Protein AF-A0A2S9I5R4-F1 (afdb_monomer_lite)

Radius of gyration: 20.99 Å; chains: 1; bounding box: 41×20×54 Å

pLDDT: mean 73.37, std 9.9, range [48.38, 86.88]

Foldseek 3Di:
DVVLCVVDDPVRVVQVPPPVHDDDDDPSRVVSVVVVVVVVPPFPFFWKWWADPPVDPRVVRTDIDGPVCCVVPCVVPVIDMDTDDGRD

Organism: NCBI:txid1465635

Structure (mmCIF, N/CA/C/O backbone):
data_AF-A0A2S9I5R4-F1
#
_entry.id   AF-A0A2S9I5R4-F1
#
loop_
_atom_site.group_PDB
_atom_site.id
_atom_site.type_symbol
_atom_site.label_atom_id
_atom_site.label_alt_id
_atom_site.label_comp_id
_atom_site.label_asym_id
_atom_site.label_entity_id
_atom_site.label_seq_id
_atom_site.pdbx_PDB_ins_code
_atom_site.Cartn_x
_atom_site.Cartn_y
_atom_site.Cartn_z
_atom_site.occupancy
_atom_site.B_iso_or_equiv
_atom_site.auth_seq_id
_atom_site.auth_comp_id
_atom_site.auth_asym_id
_atom_site.auth_atom_id
_atom_site.pdbx_PDB_model_num
ATOM 1 N N . MET A 1 1 ? 3.252 7.440 7.118 1.00 56.09 1 MET A N 1
ATOM 2 C CA . MET A 1 1 ? 2.830 6.285 7.942 1.00 56.09 1 MET A CA 1
ATOM 3 C C . MET A 1 1 ? 3.198 6.443 9.423 1.00 56.09 1 MET A C 1
ATOM 5 O O . MET A 1 1 ? 2.283 6.512 10.230 1.00 56.09 1 MET A O 1
ATOM 9 N N . LYS A 1 2 ? 4.486 6.606 9.788 1.00 54.53 2 LYS A N 1
ATOM 10 C CA . LYS A 1 2 ? 4.957 6.701 11.195 1.00 54.53 2 LYS A CA 1
ATOM 11 C C . LYS A 1 2 ? 4.179 7.708 12.072 1.00 54.53 2 LYS A C 1
ATOM 13 O O . LYS A 1 2 ? 3.600 7.307 13.069 1.00 54.53 2 LYS A O 1
ATOM 18 N N . LYS A 1 3 ? 4.015 8.955 11.607 1.00 60.59 3 LYS A N 1
ATOM 19 C CA . LYS A 1 3 ? 3.257 10.009 12.320 1.00 60.59 3 LYS A CA 1
ATOM 20 C C . LYS A 1 3 ? 1.755 9.738 12.516 1.00 60.59 3 LYS A C 1
ATOM 22 O O . LYS A 1 3 ? 1.166 10.296 13.428 1.00 60.59 3 LYS A O 1
ATOM 27 N N . LEU A 1 4 ? 1.123 8.936 11.651 1.00 59.88 4 LEU A N 1
ATOM 28 C CA . LEU A 1 4 ? -0.316 8.629 11.747 1.00 59.88 4 LEU A CA 1
ATOM 29 C C . LEU A 1 4 ? -0.576 7.465 12.712 1.00 59.88 4 LEU A C 1
ATOM 31 O O . LEU A 1 4 ? -1.597 7.444 13.386 1.00 59.88 4 LEU A O 1
ATOM 35 N N . ILE A 1 5 ? 0.361 6.516 12.795 1.00 62.53 5 ILE A N 1
ATOM 36 C CA . ILE A 1 5 ? 0.296 5.381 13.727 1.00 62.53 5 ILE A CA 1
ATOM 37 C C . ILE A 1 5 ? 0.651 5.825 15.153 1.00 62.53 5 ILE A C 1
ATOM 39 O O . ILE A 1 5 ? 0.074 5.315 16.103 1.00 62.53 5 ILE A O 1
ATOM 43 N N . GLU A 1 6 ? 1.520 6.830 15.311 1.00 72.75 6 GLU A N 1
ATOM 44 C CA . GLU A 1 6 ? 1.851 7.446 16.609 1.00 72.75 6 GLU A CA 1
ATOM 45 C C . GLU A 1 6 ? 0.634 8.052 17.340 1.00 72.75 6 GLU A C 1
ATOM 47 O O . GLU A 1 6 ? 0.695 8.249 18.551 1.00 72.75 6 GLU A O 1
ATOM 52 N N . MET A 1 7 ? -0.480 8.307 16.639 1.00 73.25 7 MET A N 1
ATOM 53 C CA . MET A 1 7 ? -1.733 8.776 17.250 1.00 73.25 7 MET A CA 1
ATOM 54 C C . MET A 1 7 ? -2.505 7.682 17.994 1.00 73.25 7 MET A C 1
ATOM 56 O O . MET A 1 7 ? -3.359 8.000 18.819 1.00 73.25 7 MET A O 1
ATOM 60 N N . PHE A 1 8 ? -2.222 6.405 17.728 1.00 82.81 8 PHE A N 1
ATOM 61 C CA . PHE A 1 8 ? -2.879 5.298 18.409 1.00 82.81 8 PHE A CA 1
ATOM 62 C C . PHE A 1 8 ? -1.888 4.545 19.289 1.00 82.81 8 PHE A C 1
ATOM 64 O O . PHE A 1 8 ? -0.888 4.008 18.817 1.00 82.81 8 PHE A O 1
ATOM 71 N N . THR A 1 9 ? -2.194 4.443 20.582 1.00 83.94 9 THR A N 1
ATOM 72 C CA . THR A 1 9 ? -1.483 3.500 21.447 1.00 83.94 9 THR A CA 1
ATOM 73 C C . THR A 1 9 ? -1.884 2.069 21.098 1.00 83.94 9 THR A C 1
ATOM 75 O O . THR A 1 9 ? -2.967 1.814 20.560 1.00 83.94 9 THR A O 1
ATOM 78 N N . ARG A 1 10 ? -1.026 1.103 21.436 1.00 80.38 10 ARG A N 1
ATOM 79 C CA . ARG A 1 10 ? -1.311 -0.323 21.232 1.00 80.38 10 ARG A CA 1
ATOM 80 C C . ARG A 1 10 ? -2.612 -0.733 21.919 1.00 80.38 10 ARG A C 1
ATOM 82 O O . ARG A 1 10 ? -3.426 -1.437 21.331 1.00 80.38 10 ARG A O 1
ATOM 89 N N . GLU A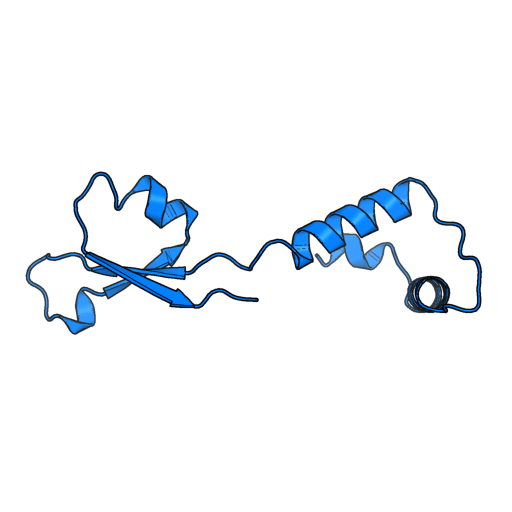 1 11 ? -2.825 -0.254 23.138 1.00 84.38 11 GLU A N 1
ATOM 90 C CA . GLU A 1 11 ? -4.018 -0.521 23.938 1.00 84.38 11 GLU A CA 1
ATOM 91 C C . GLU A 1 11 ? -5.269 0.029 23.247 1.00 84.38 11 GLU A C 1
ATOM 93 O O . GLU A 1 11 ? -6.301 -0.641 23.210 1.00 84.38 11 GLU A O 1
ATOM 98 N N . ARG A 1 12 ? -5.168 1.221 22.641 1.00 85.56 12 ARG A N 1
ATOM 99 C CA . ARG A 1 12 ? -6.274 1.838 21.908 1.00 85.56 12 ARG A CA 1
ATOM 100 C C . ARG A 1 12 ? -6.621 1.052 20.643 1.00 85.56 12 ARG A C 1
ATOM 102 O O . ARG A 1 12 ? -7.799 0.818 20.399 1.00 85.56 12 ARG A O 1
ATOM 109 N N . LEU A 1 13 ? -5.625 0.582 19.888 1.00 84.00 13 LEU A N 1
ATOM 110 C CA . LEU A 1 13 ? -5.847 -0.282 18.719 1.00 84.00 13 LEU A CA 1
ATOM 111 C C . LEU A 1 13 ? -6.500 -1.614 19.105 1.00 84.00 13 LEU A C 1
ATOM 113 O O . LEU A 1 13 ? -7.420 -2.059 18.425 1.00 84.00 13 LEU A O 1
ATOM 117 N N . MET A 1 14 ? -6.080 -2.223 20.218 1.00 84.62 14 MET A N 1
ATOM 118 C CA . MET A 1 14 ? -6.691 -3.463 20.713 1.00 84.62 14 MET A CA 1
ATOM 119 C C . MET A 1 14 ? -8.167 -3.271 21.080 1.00 84.62 14 MET A C 1
ATOM 121 O O . MET A 1 14 ? -8.980 -4.131 20.765 1.00 84.62 14 MET A O 1
ATOM 125 N N . GLN A 1 15 ? -8.533 -2.134 21.679 1.00 84.88 15 GLN A N 1
ATOM 126 C CA . GLN A 1 15 ? -9.939 -1.806 21.953 1.00 84.88 15 GLN A CA 1
ATOM 127 C C . GLN A 1 15 ? -10.763 -1.583 20.681 1.00 84.88 15 GLN A C 1
ATOM 129 O O . GLN A 1 15 ? -11.957 -1.858 20.673 1.00 84.88 15 GLN A O 1
ATOM 134 N N . MET A 1 16 ? -10.155 -1.043 19.622 1.00 85.06 16 MET A N 1
ATOM 135 C CA . MET A 1 16 ? -10.830 -0.846 18.335 1.00 85.06 16 MET A CA 1
ATOM 136 C C . MET A 1 16 ? -11.043 -2.160 17.577 1.00 85.06 16 MET A C 1
ATOM 138 O O . MET A 1 16 ? -12.006 -2.263 16.827 1.00 85.06 16 MET A O 1
ATOM 142 N N . ALA A 1 17 ? -10.150 -3.135 17.763 1.00 83.50 17 ALA A N 1
ATOM 143 C CA . ALA A 1 17 ? -10.207 -4.444 17.115 1.00 83.50 17 ALA A CA 1
ATOM 144 C C . ALA A 1 17 ? -11.043 -5.488 17.882 1.00 83.50 17 ALA A C 1
ATOM 14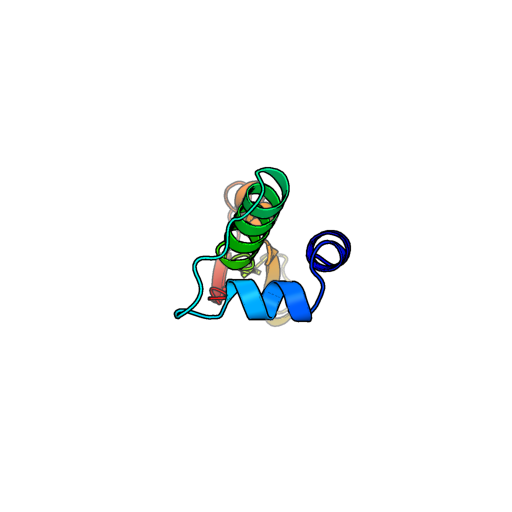6 O O . ALA A 1 17 ? -11.285 -6.568 17.350 1.00 83.50 17 ALA A O 1
ATOM 147 N N . ASP A 1 18 ? -11.466 -5.204 19.117 1.00 84.56 18 ASP A N 1
ATOM 148 C CA . ASP A 1 18 ? -12.330 -6.105 19.882 1.00 84.56 18 ASP A CA 1
ATOM 149 C C . ASP A 1 18 ? -13.781 -6.024 19.390 1.00 84.56 18 ASP A C 1
ATOM 151 O O . ASP A 1 18 ? -14.505 -5.067 19.664 1.00 84.56 18 ASP A O 1
ATOM 155 N N . GLU A 1 19 ? -14.218 -7.073 18.696 1.00 79.94 19 GLU A N 1
ATOM 156 C CA . GLU A 1 19 ? -15.565 -7.205 18.131 1.00 79.94 19 GLU A CA 1
ATOM 157 C C . GLU A 1 19 ? -16.676 -7.253 19.195 1.00 79.94 19 GLU A C 1
ATOM 159 O O . GLU A 1 19 ? -17.844 -7.015 18.882 1.00 79.94 19 GLU A O 1
ATOM 164 N N . ASN A 1 20 ? -16.333 -7.523 20.459 1.00 83.44 20 ASN A N 1
ATOM 165 C CA . ASN A 1 20 ? -17.295 -7.599 21.562 1.00 83.44 20 ASN A CA 1
ATOM 166 C C . ASN A 1 20 ? -17.498 -6.257 22.277 1.00 83.44 20 ASN A C 1
ATOM 168 O O . ASN A 1 20 ? -18.381 -6.139 23.132 1.00 83.44 20 ASN A O 1
ATOM 172 N N . THR A 1 21 ? -16.707 -5.237 21.931 1.00 74.94 21 THR A N 1
ATOM 173 C CA . THR A 1 21 ? -16.740 -3.926 22.579 1.00 74.94 21 THR A CA 1
ATOM 174 C C . THR A 1 21 ? -17.185 -2.848 21.592 1.00 74.94 21 THR A C 1
ATOM 176 O O . THR A 1 21 ? -16.566 -2.616 20.557 1.00 74.94 21 THR A O 1
ATOM 179 N N . ILE A 1 22 ? -18.242 -2.098 21.934 1.00 73.75 22 ILE A N 1
ATOM 180 C CA . ILE A 1 22 ? -18.635 -0.909 21.160 1.00 73.75 22 ILE A CA 1
ATOM 181 C C . ILE A 1 22 ? -17.599 0.196 21.403 1.00 73.75 22 ILE A C 1
ATOM 183 O O . ILE A 1 22 ? -17.681 0.953 22.374 1.00 73.75 22 ILE A O 1
ATOM 187 N N . CYS A 1 23 ? -16.626 0.315 20.502 1.00 77.88 23 CYS A N 1
ATOM 188 C CA . CYS A 1 23 ? -15.617 1.364 20.559 1.00 77.88 23 CYS A CA 1
ATOM 189 C C . CYS A 1 23 ? -16.146 2.665 19.929 1.00 77.88 23 CYS A C 1
ATOM 191 O O . CYS A 1 23 ? -16.383 2.753 18.722 1.00 77.88 23 CYS A O 1
ATOM 193 N N . LYS A 1 24 ? -16.333 3.716 20.740 1.00 82.81 24 LYS A N 1
ATOM 194 C CA . LYS A 1 24 ? -16.633 5.060 20.223 1.00 82.81 24 LYS A CA 1
ATOM 195 C C . LYS A 1 24 ? -15.342 5.730 19.751 1.00 82.81 24 LYS A C 1
ATOM 197 O O . LYS A 1 24 ? -14.455 6.016 20.555 1.00 82.81 24 LYS A O 1
ATOM 202 N N . LEU A 1 25 ? -15.285 5.998 18.449 1.00 82.88 25 LEU A N 1
ATOM 203 C CA . LEU A 1 25 ? -14.201 6.725 17.790 1.00 82.88 25 LEU A CA 1
ATOM 204 C C . LEU A 1 25 ? -14.519 8.218 17.693 1.00 82.88 25 LEU A C 1
ATOM 206 O O . LEU A 1 25 ? -15.620 8.579 17.245 1.00 82.88 25 LEU A O 1
ATOM 210 N N . SER A 1 26 ? -13.549 9.064 18.042 1.00 86.88 26 SER A N 1
ATOM 211 C CA . SER A 1 26 ? -13.593 10.507 17.787 1.00 86.88 26 SER A CA 1
ATOM 212 C C . SER A 1 26 ? -13.555 10.804 16.280 1.00 86.88 26 SER A C 1
ATOM 214 O O . SER A 1 26 ? -13.212 9.944 15.466 1.00 86.88 26 SER A O 1
ATOM 216 N N . LEU A 1 27 ? -13.917 12.028 15.879 1.00 84.31 27 LEU A N 1
ATOM 217 C CA . LEU A 1 27 ? -13.838 12.435 14.471 1.00 84.31 27 LEU A CA 1
ATOM 218 C C . LEU A 1 27 ? -12.399 12.348 13.937 1.00 84.31 27 LEU A C 1
ATOM 220 O O . LEU A 1 27 ? -12.183 11.882 12.824 1.00 84.31 27 LEU A O 1
ATOM 224 N N . GLU A 1 28 ? -11.425 12.757 14.745 1.00 85.94 28 GLU A N 1
ATOM 225 C CA . GLU A 1 28 ? -10.008 12.724 14.391 1.00 85.94 28 GLU A CA 1
ATOM 226 C C . GLU A 1 28 ? -9.512 11.283 14.194 1.00 85.94 28 GLU A C 1
ATOM 228 O O . GLU A 1 28 ? -8.910 10.976 13.166 1.00 85.94 28 GLU A O 1
ATOM 233 N N . GLU A 1 29 ? -9.869 10.369 15.104 1.00 86.06 29 GLU A N 1
ATOM 234 C CA . GLU A 1 29 ? -9.533 8.943 14.988 1.00 86.06 29 GLU A CA 1
ATOM 235 C C . GLU A 1 29 ? -10.132 8.328 13.712 1.00 86.06 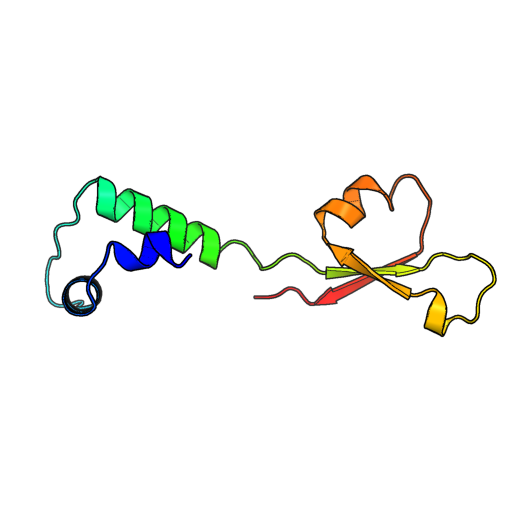29 GLU A C 1
ATOM 237 O O . GLU A 1 29 ? -9.457 7.585 12.999 1.00 86.06 29 GLU A O 1
ATOM 242 N N . ARG A 1 30 ? -11.379 8.684 13.366 1.00 83.69 30 ARG A N 1
ATOM 243 C CA . ARG A 1 30 ? -12.032 8.228 12.125 1.00 83.69 30 ARG A CA 1
ATOM 244 C C . ARG A 1 30 ? -11.318 8.731 10.873 1.00 83.69 30 ARG A C 1
ATOM 246 O O . ARG A 1 30 ? -11.160 7.966 9.927 1.00 83.69 30 ARG A O 1
ATOM 253 N N . VAL A 1 31 ? -10.884 9.992 10.854 1.00 84.69 31 VAL A N 1
ATOM 254 C CA . VAL A 1 31 ? -10.154 10.570 9.712 1.00 84.69 31 VAL A CA 1
ATOM 255 C C . VAL A 1 31 ? -8.804 9.882 9.526 1.00 84.69 31 VAL A C 1
ATOM 257 O O . VAL A 1 31 ? -8.423 9.580 8.395 1.00 84.69 31 VAL A O 1
ATOM 260 N N . VAL A 1 32 ? -8.087 9.599 10.614 1.00 85.44 32 VAL A N 1
ATOM 261 C CA . VAL A 1 32 ? -6.803 8.888 10.547 1.00 85.44 32 VAL A CA 1
ATOM 262 C C . VAL A 1 32 ? -7.003 7.454 10.062 1.00 85.44 32 VAL A C 1
ATOM 264 O O . VAL A 1 32 ? -6.284 7.027 9.162 1.00 85.44 32 VAL A O 1
ATOM 267 N N . LEU A 1 33 ? -7.999 6.731 10.584 1.00 84.56 33 LEU A N 1
ATOM 268 C CA . LEU A 1 33 ? -8.323 5.377 10.124 1.00 84.56 33 LEU A CA 1
ATOM 269 C C . LEU A 1 33 ? -8.728 5.353 8.649 1.00 84.56 33 LEU A C 1
ATOM 271 O O . LEU A 1 33 ? -8.253 4.496 7.915 1.00 84.56 33 LEU A O 1
ATOM 275 N N . ALA A 1 34 ? -9.532 6.316 8.189 1.00 79.31 34 ALA A N 1
ATOM 276 C CA . ALA A 1 34 ? -9.886 6.438 6.776 1.00 79.31 34 ALA A CA 1
ATOM 277 C C . ALA A 1 34 ? -8.649 6.681 5.899 1.00 79.31 34 ALA A C 1
ATOM 279 O O . ALA A 1 34 ? -8.513 6.065 4.848 1.00 79.31 34 ALA A O 1
ATOM 280 N N . ARG A 1 35 ? -7.707 7.524 6.344 1.00 74.75 35 ARG A N 1
ATOM 281 C CA . ARG A 1 35 ? -6.435 7.741 5.637 1.00 74.75 35 ARG A CA 1
ATOM 282 C C . ARG A 1 35 ? -5.572 6.487 5.611 1.00 74.75 35 ARG A C 1
ATOM 284 O O . ARG A 1 35 ? -5.031 6.169 4.565 1.00 74.75 35 ARG A O 1
ATOM 291 N N . LEU A 1 36 ? -5.453 5.766 6.725 1.00 78.12 36 LEU A N 1
ATOM 292 C CA . LEU A 1 36 ? -4.718 4.500 6.767 1.00 78.12 36 LEU A CA 1
ATOM 293 C C . LEU A 1 36 ? -5.367 3.457 5.853 1.00 78.12 36 LEU A C 1
ATOM 295 O O . LEU A 1 36 ? -4.663 2.806 5.094 1.00 78.12 36 LEU A O 1
ATOM 299 N N . ALA A 1 37 ? -6.696 3.342 5.873 1.00 77.62 37 ALA A N 1
ATOM 300 C CA . ALA A 1 37 ? -7.439 2.440 5.002 1.00 77.62 37 ALA A CA 1
ATOM 301 C C . ALA A 1 37 ? -7.273 2.801 3.522 1.00 77.62 37 ALA A C 1
ATOM 303 O O . ALA A 1 37 ? -7.128 1.899 2.706 1.00 77.62 37 ALA A O 1
ATOM 304 N N . LEU A 1 38 ? -7.257 4.091 3.174 1.00 69.38 38 LEU A N 1
ATOM 305 C CA . LEU A 1 38 ? -6.950 4.547 1.818 1.00 69.38 38 LEU A CA 1
ATOM 306 C C . LEU A 1 38 ? -5.513 4.203 1.431 1.00 69.38 38 LEU A C 1
ATOM 308 O O . LEU A 1 38 ? -5.314 3.653 0.367 1.00 69.38 38 LEU A O 1
ATOM 312 N N . MET A 1 39 ? -4.533 4.425 2.306 1.00 66.69 39 MET A N 1
ATOM 313 C CA . MET A 1 39 ? -3.133 4.078 2.026 1.00 66.69 39 MET A CA 1
ATOM 314 C C . MET A 1 39 ? -2.890 2.566 1.913 1.00 66.69 39 MET A C 1
ATOM 316 O O . MET A 1 39 ? -1.945 2.155 1.254 1.00 66.69 39 MET A O 1
ATOM 320 N N . VAL A 1 40 ? -3.692 1.741 2.592 1.00 68.19 40 VAL A N 1
ATOM 321 C CA . VAL A 1 40 ? -3.634 0.272 2.485 1.00 68.19 40 VAL A CA 1
ATOM 322 C C . VAL A 1 40 ? -4.371 -0.224 1.239 1.00 68.19 40 VAL A C 1
ATOM 324 O O . VAL A 1 40 ? -3.943 -1.201 0.641 1.00 68.19 40 VAL A O 1
ATOM 327 N N . ASN A 1 41 ? -5.471 0.432 0.851 1.00 62.88 41 ASN A N 1
ATOM 328 C CA . ASN A 1 41 ? -6.233 0.101 -0.360 1.00 62.88 41 ASN A CA 1
ATOM 329 C C . ASN A 1 41 ? -5.717 0.802 -1.621 1.00 62.88 41 ASN A C 1
ATOM 331 O O . ASN A 1 41 ? -6.201 0.508 -2.711 1.00 62.88 41 ASN A O 1
ATOM 335 N N . GLU A 1 42 ? -4.778 1.734 -1.500 1.00 59.69 42 GLU A N 1
ATOM 336 C CA . GLU A 1 42 ? -3.975 2.191 -2.621 1.00 59.69 42 GLU A CA 1
ATOM 337 C C . GLU A 1 42 ? -3.063 1.021 -2.996 1.00 59.69 42 GLU A C 1
ATOM 339 O O . GLU A 1 42 ? -2.165 0.690 -2.215 1.00 59.69 42 GLU A O 1
ATOM 344 N N . PRO A 1 43 ? -3.287 0.352 -4.147 1.00 54.31 43 PRO A N 1
ATOM 345 C CA . PRO A 1 43 ? -2.351 -0.658 -4.605 1.00 54.31 43 PRO A CA 1
ATOM 346 C C . PRO A 1 43 ? -0.995 0.026 -4.688 1.00 54.31 43 PRO A C 1
ATOM 348 O O . PRO A 1 43 ? -0.859 1.080 -5.322 1.00 54.31 43 PRO A O 1
ATOM 351 N N . SER A 1 44 ? 0.000 -0.542 -4.009 1.00 57.88 44 SER A N 1
ATOM 352 C CA . SER A 1 44 ? 1.362 -0.052 -4.186 1.00 57.88 44 SER A CA 1
ATOM 353 C C . SER A 1 44 ? 1.654 -0.152 -5.683 1.00 57.88 44 SER A C 1
ATOM 355 O O . SER A 1 44 ? 1.365 -1.167 -6.314 1.00 57.88 44 SER A O 1
ATOM 357 N N . GLY A 1 45 ? 2.018 0.994 -6.264 1.00 59.53 45 GLY A N 1
ATOM 358 C CA . GLY A 1 45 ? 1.767 1.302 -7.669 1.00 59.53 45 GLY A CA 1
ATOM 359 C C . GLY A 1 45 ? 2.101 0.167 -8.632 1.00 59.53 45 GLY A C 1
ATOM 360 O O . GLY A 1 45 ? 3.080 -0.553 -8.455 1.00 59.53 45 GLY A O 1
ATOM 361 N N . VAL A 1 46 ? 1.286 0.023 -9.677 1.00 60.66 46 VAL A N 1
ATOM 362 C CA . VAL A 1 46 ? 1.611 -0.857 -10.802 1.00 60.66 46 VAL A CA 1
ATOM 363 C C . VAL A 1 46 ? 2.993 -0.456 -11.322 1.00 60.66 46 VAL A C 1
ATOM 365 O O . VAL A 1 46 ? 3.170 0.670 -11.791 1.00 60.66 46 VAL A O 1
ATOM 368 N N . ILE A 1 47 ? 3.969 -1.357 -11.203 1.00 67.50 47 ILE A N 1
ATOM 369 C CA . ILE A 1 47 ? 5.301 -1.153 -11.771 1.00 67.50 47 ILE A CA 1
ATOM 370 C C . ILE A 1 47 ? 5.269 -1.661 -13.208 1.00 67.50 47 ILE A C 1
ATOM 372 O O . ILE A 1 47 ? 4.954 -2.828 -13.479 1.00 67.50 47 ILE A O 1
ATOM 376 N N . TYR A 1 48 ? 5.598 -0.767 -14.132 1.00 73.00 48 TYR A N 1
ATOM 377 C CA . TYR A 1 48 ? 5.757 -1.086 -15.540 1.00 73.00 48 TYR A CA 1
ATOM 378 C C . TYR A 1 48 ? 7.233 -1.298 -15.836 1.00 73.00 48 TYR A C 1
ATOM 380 O O . TYR A 1 48 ? 8.093 -0.602 -15.304 1.00 73.00 48 TYR A O 1
ATOM 388 N N . GLN A 1 49 ? 7.534 -2.241 -16.719 1.00 81.56 49 GLN A N 1
ATOM 389 C CA . GLN A 1 49 ? 8.831 -2.302 -17.373 1.00 81.56 49 GLN A CA 1
ATOM 390 C C . GLN A 1 49 ? 8.687 -1.716 -18.766 1.00 81.56 49 GLN A C 1
ATOM 392 O O . GLN A 1 49 ? 7.871 -2.198 -19.550 1.00 81.56 49 GLN A O 1
ATOM 397 N N . ILE A 1 50 ? 9.473 -0.689 -19.058 1.00 81.50 50 ILE A N 1
ATOM 398 C CA . ILE A 1 50 ? 9.535 -0.038 -20.364 1.00 81.50 50 ILE A CA 1
ATOM 399 C C . ILE A 1 50 ? 10.817 -0.444 -21.076 1.00 81.50 50 ILE A C 1
ATOM 401 O O . ILE A 1 50 ? 11.846 -0.654 -20.432 1.00 81.50 50 ILE A O 1
ATOM 405 N N . ARG A 1 51 ? 10.765 -0.535 -22.403 1.00 83.69 51 ARG A N 1
ATOM 406 C CA . ARG A 1 51 ? 11.921 -0.811 -23.249 1.00 83.69 51 ARG A CA 1
ATOM 407 C C . ARG A 1 51 ? 12.221 0.378 -24.143 1.00 83.69 51 ARG A C 1
ATOM 409 O O . ARG A 1 51 ? 11.419 0.746 -25.002 1.00 83.69 51 ARG A O 1
ATOM 416 N N . GLN A 1 52 ? 13.413 0.938 -23.984 1.00 77.38 52 GLN A N 1
ATOM 417 C CA . GLN A 1 52 ? 13.913 1.996 -24.854 1.00 77.38 52 GLN A CA 1
ATOM 418 C C . GLN A 1 52 ? 14.744 1.368 -25.974 1.00 77.38 52 GLN A C 1
ATOM 420 O O . GLN A 1 52 ? 15.818 0.824 -25.730 1.00 77.38 52 GLN A O 1
ATOM 425 N N . ASN A 1 53 ? 14.261 1.430 -27.217 1.00 74.56 53 ASN A N 1
ATOM 426 C CA . ASN A 1 53 ? 14.988 0.897 -28.371 1.00 74.56 53 ASN A CA 1
ATOM 427 C C . ASN A 1 53 ? 16.107 1.863 -28.804 1.00 74.56 53 ASN A C 1
ATOM 429 O O . ASN A 1 53 ? 15.995 2.579 -29.797 1.00 74.56 53 ASN A O 1
ATOM 433 N N . ASN A 1 54 ? 17.165 1.931 -27.997 1.00 78.38 54 ASN A N 1
ATOM 434 C CA . ASN A 1 54 ? 18.288 2.862 -28.139 1.00 78.38 54 ASN A CA 1
ATOM 435 C C . ASN A 1 54 ? 19.533 2.230 -28.796 1.00 78.38 54 ASN A C 1
ATOM 437 O O . ASN A 1 54 ? 20.582 2.866 -28.857 1.00 78.38 54 ASN A O 1
ATOM 441 N N . GLY A 1 55 ? 19.428 0.988 -29.284 1.00 75.81 55 GLY A N 1
ATOM 442 C CA . GLY A 1 55 ? 20.533 0.259 -29.913 1.00 75.81 55 GLY A CA 1
ATOM 443 C C . GLY A 1 55 ? 21.481 -0.465 -28.946 1.00 75.81 55 GLY A C 1
ATOM 444 O O . GLY A 1 55 ? 22.382 -1.156 -29.416 1.00 75.81 55 GLY A O 1
ATOM 445 N N . SER A 1 56 ? 21.276 -0.365 -27.627 1.00 79.94 56 SER A N 1
ATOM 446 C CA . SER A 1 56 ? 22.007 -1.158 -26.621 1.00 79.94 56 SER A CA 1
ATOM 447 C C . SER A 1 56 ? 21.588 -2.638 -26.636 1.00 79.94 56 SER A C 1
ATOM 449 O O . SER A 1 56 ? 20.561 -2.973 -27.227 1.00 79.94 56 SER A O 1
ATOM 451 N N . PRO A 1 57 ? 22.330 -3.556 -25.991 1.00 79.00 57 PRO A N 1
ATOM 452 C CA . PRO A 1 57 ? 21.876 -4.933 -25.805 1.00 79.00 57 PRO A CA 1
ATOM 453 C C . PRO A 1 57 ? 20.507 -5.008 -25.115 1.00 79.00 57 PRO A C 1
ATOM 455 O O . PRO A 1 57 ? 20.220 -4.227 -24.213 1.00 79.00 57 PRO A O 1
ATOM 458 N N . GLU A 1 58 ? 19.663 -5.964 -25.513 1.00 73.94 58 GLU A N 1
ATOM 459 C CA . GLU A 1 58 ? 18.257 -6.044 -25.083 1.00 73.94 58 GLU A CA 1
ATOM 460 C C . GLU A 1 58 ? 18.075 -6.022 -23.557 1.00 73.94 58 GLU A C 1
ATOM 462 O O . GLU A 1 58 ? 17.169 -5.360 -23.061 1.00 73.94 58 GLU A O 1
ATOM 467 N N . TRP A 1 59 ? 18.955 -6.680 -22.798 1.00 71.12 59 TRP A N 1
ATOM 468 C CA . TRP A 1 59 ? 18.882 -6.729 -21.332 1.00 71.12 59 TRP A CA 1
ATOM 469 C C . TRP A 1 59 ? 19.141 -5.376 -20.645 1.00 71.12 59 TRP A C 1
ATOM 471 O O . TRP A 1 59 ? 18.719 -5.194 -19.509 1.00 71.12 59 TRP A O 1
ATOM 481 N N . GLU A 1 60 ? 19.805 -4.431 -21.315 1.00 73.56 60 GLU A N 1
ATOM 482 C CA . GLU A 1 60 ? 20.064 -3.064 -20.831 1.00 73.56 60 GLU A CA 1
ATOM 483 C C . GLU A 1 60 ? 18.973 -2.070 -21.253 1.00 73.56 60 GLU A C 1
ATOM 485 O O . GLU A 1 60 ? 18.937 -0.943 -20.765 1.00 73.56 60 GLU A O 1
ATOM 490 N N . GLN A 1 61 ? 18.079 -2.467 -22.164 1.00 77.81 61 GLN A N 1
ATOM 491 C CA . GLN A 1 61 ? 17.022 -1.597 -22.684 1.00 77.81 61 GLN A CA 1
ATOM 492 C C . GLN A 1 61 ? 15.789 -1.539 -21.777 1.00 77.81 61 GLN A C 1
ATOM 494 O O . GLN A 1 61 ? 14.948 -0.661 -21.968 1.00 77.81 61 GLN A O 1
ATOM 499 N N . TRP A 1 62 ? 15.663 -2.472 -20.827 1.00 79.75 62 TRP A N 1
ATOM 500 C CA . TRP A 1 62 ? 14.519 -2.580 -19.924 1.00 79.75 62 TRP A CA 1
ATOM 501 C C . TRP A 1 62 ? 14.739 -1.769 -18.647 1.00 79.75 62 TRP A C 1
ATOM 503 O O . TRP A 1 62 ? 15.762 -1.902 -17.980 1.00 79.75 62 TRP A O 1
ATOM 513 N N . SER A 1 63 ? 13.764 -0.942 -18.279 1.00 80.38 63 SER A N 1
ATOM 514 C CA . SER A 1 63 ? 13.783 -0.142 -17.049 1.00 80.38 63 SER A CA 1
ATOM 515 C C . SER A 1 63 ? 12.436 -0.204 -16.341 1.00 80.38 63 SER A C 1
ATOM 517 O O . SER A 1 63 ? 11.392 -0.194 -16.990 1.00 80.38 63 SER A O 1
ATOM 519 N N . GLU A 1 64 ? 12.459 -0.288 -15.013 1.00 80.69 64 GLU A N 1
ATOM 520 C CA . GLU A 1 64 ? 11.259 -0.232 -14.176 1.00 80.69 64 GLU A CA 1
ATOM 521 C C . GLU A 1 64 ? 10.857 1.221 -13.931 1.00 80.69 64 GLU A C 1
ATOM 523 O O . GLU A 1 64 ? 11.694 2.045 -13.566 1.00 80.69 64 GLU A O 1
ATOM 528 N N . VAL A 1 65 ? 9.579 1.522 -14.137 1.00 75.81 65 VAL A N 1
ATOM 529 C CA . VAL A 1 65 ? 8.994 2.846 -13.922 1.00 75.81 65 VAL A CA 1
ATOM 530 C C . VAL A 1 65 ? 7.684 2.728 -13.159 1.00 75.81 65 VAL A C 1
ATOM 532 O O . VAL A 1 65 ? 6.961 1.727 -13.250 1.00 75.81 65 VAL A O 1
ATOM 535 N N . SER A 1 66 ? 7.370 3.768 -12.396 1.00 74.12 66 SER A N 1
ATOM 536 C CA . SER A 1 66 ? 6.075 3.887 -11.730 1.00 74.12 66 SER A CA 1
ATOM 537 C C . SER A 1 66 ? 4.936 4.071 -12.742 1.00 74.12 66 SER A C 1
ATOM 539 O O . SER A 1 66 ? 5.151 4.464 -13.889 1.00 74.12 66 SER A O 1
ATOM 541 N N . ALA A 1 67 ? 3.695 3.825 -12.314 1.00 70.81 67 ALA A N 1
ATOM 542 C CA . ALA A 1 67 ? 2.515 4.094 -13.134 1.00 70.81 67 ALA A CA 1
ATOM 543 C C . ALA A 1 67 ? 2.403 5.568 -13.556 1.00 70.81 67 ALA A C 1
ATOM 545 O O . ALA A 1 67 ? 1.993 5.856 -14.677 1.00 70.81 67 ALA A O 1
ATOM 546 N 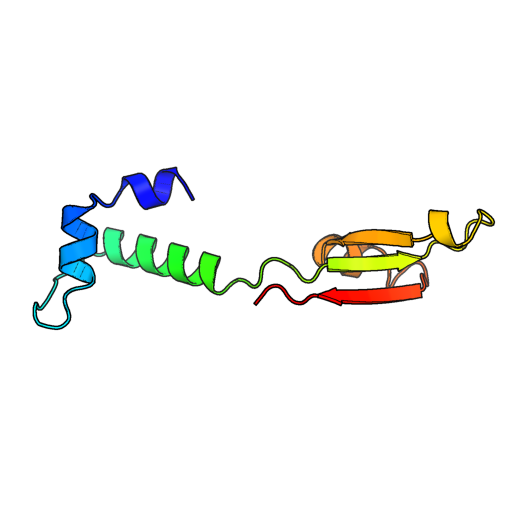N . GLU A 1 68 ? 2.786 6.494 -12.676 1.00 70.25 68 GLU A N 1
ATOM 547 C CA . GLU A 1 68 ? 2.767 7.931 -12.963 1.00 70.25 68 GLU A CA 1
ATOM 548 C C . GLU A 1 68 ? 3.759 8.292 -14.078 1.00 70.25 68 GLU A C 1
ATOM 550 O O . GLU A 1 68 ? 3.388 8.963 -15.040 1.00 70.25 68 GLU A O 1
ATOM 555 N N . GLU A 1 69 ? 4.992 7.785 -13.998 1.00 69.88 69 GLU A N 1
ATOM 556 C CA . GLU A 1 69 ? 6.012 7.974 -15.039 1.00 69.88 69 GLU A CA 1
ATOM 557 C C . GLU A 1 69 ? 5.621 7.283 -16.352 1.00 69.88 69 GLU A C 1
ATOM 559 O O . GLU A 1 69 ? 5.828 7.838 -17.429 1.00 69.88 69 GLU A O 1
ATOM 564 N N . PHE A 1 70 ? 5.005 6.100 -16.277 1.00 72.00 70 PHE A N 1
ATOM 565 C CA . PHE A 1 70 ? 4.523 5.366 -17.445 1.00 72.00 70 PHE A CA 1
ATOM 566 C C . PHE A 1 70 ? 3.529 6.190 -18.277 1.00 72.00 70 PHE A C 1
ATOM 568 O O . PHE A 1 70 ? 3.736 6.372 -19.478 1.00 72.00 70 PHE A O 1
ATOM 575 N N . TYR A 1 71 ? 2.473 6.717 -17.647 1.00 70.19 71 TYR A N 1
ATOM 576 C CA . TYR A 1 71 ? 1.440 7.485 -18.350 1.00 70.19 71 TYR A CA 1
ATOM 577 C C . TYR A 1 71 ? 1.926 8.857 -18.831 1.00 70.19 71 TYR A C 1
ATOM 579 O O . TYR A 1 71 ? 1.399 9.375 -19.812 1.00 70.19 71 TYR A O 1
ATOM 587 N N . ALA A 1 72 ? 2.933 9.443 -18.180 1.00 67.50 72 ALA A N 1
ATOM 588 C CA . ALA A 1 72 ? 3.521 10.700 -18.632 1.00 67.50 72 ALA A CA 1
ATOM 589 C C . ALA A 1 72 ? 4.383 10.528 -19.900 1.00 67.50 72 ALA A C 1
ATOM 591 O O . ALA A 1 72 ? 4.338 11.373 -20.797 1.00 67.50 72 ALA A O 1
ATOM 592 N N . ASP A 1 73 ? 5.146 9.432 -19.995 1.00 63.78 73 ASP A N 1
ATOM 593 C CA . ASP A 1 73 ? 6.256 9.332 -20.952 1.00 63.78 73 ASP A CA 1
ATOM 594 C C . ASP A 1 73 ? 6.082 8.286 -22.065 1.00 63.78 73 ASP A C 1
ATOM 596 O O . ASP A 1 73 ? 6.615 8.478 -23.160 1.00 63.78 73 ASP A O 1
ATOM 600 N N . VAL A 1 74 ? 5.365 7.180 -21.836 1.00 58.09 74 VAL A N 1
ATOM 601 C CA . VAL A 1 74 ? 5.366 6.040 -22.777 1.00 58.09 74 VAL A CA 1
ATOM 602 C C . VAL A 1 74 ? 4.431 6.254 -23.960 1.00 58.09 74 VAL A C 1
ATOM 604 O O . VAL A 1 74 ? 4.810 5.974 -25.100 1.00 58.09 74 VAL A O 1
ATOM 607 N N . GLU A 1 75 ? 3.239 6.801 -23.717 1.00 55.88 75 GLU A N 1
ATOM 608 C CA . GLU A 1 75 ? 2.230 7.020 -24.762 1.00 55.88 75 GLU A CA 1
ATOM 609 C C . GLU A 1 75 ? 2.706 8.040 -25.814 1.00 55.88 75 GLU A C 1
ATOM 611 O O . GLU A 1 75 ? 2.353 7.946 -26.988 1.00 55.88 75 GLU A O 1
ATOM 616 N N . SER A 1 76 ? 3.593 8.966 -25.425 1.00 59.47 76 SER A N 1
ATOM 617 C CA . SER A 1 76 ? 4.154 9.983 -26.323 1.00 59.47 76 SER A CA 1
ATOM 618 C C . SER A 1 76 ? 5.392 9.524 -27.106 1.00 59.47 76 SER A C 1
ATOM 620 O O . SER A 1 76 ? 5.672 10.073 -28.173 1.00 59.47 76 SER A O 1
ATOM 622 N N . LYS A 1 77 ? 6.135 8.523 -26.609 1.00 67.19 77 LYS A N 1
ATOM 623 C CA . LYS A 1 77 ? 7.435 8.102 -27.170 1.00 67.19 77 LYS A CA 1
ATOM 624 C C . LYS A 1 77 ? 7.407 6.758 -27.905 1.00 67.19 77 LYS A C 1
ATOM 626 O O . LYS A 1 77 ? 8.393 6.416 -28.555 1.00 67.19 77 LYS A O 1
ATOM 631 N N . GLY A 1 78 ? 6.304 6.008 -27.826 1.00 65.88 78 GLY A N 1
ATOM 632 C CA . GLY A 1 78 ? 6.134 4.736 -28.541 1.00 65.88 78 GLY A CA 1
ATOM 633 C C . GLY A 1 78 ? 7.030 3.607 -28.020 1.00 65.88 78 GLY A C 1
ATOM 634 O O . GLY A 1 78 ? 7.490 2.776 -28.800 1.00 65.88 78 GLY A O 1
ATOM 635 N N . TRP A 1 79 ? 7.332 3.602 -26.719 1.00 77.06 79 TRP A N 1
ATOM 636 C CA . TRP A 1 79 ? 8.145 2.557 -26.090 1.00 77.06 79 TRP A CA 1
ATOM 637 C C . TRP A 1 79 ? 7.348 1.258 -25.909 1.00 77.06 79 TRP A C 1
ATOM 639 O O . TRP A 1 79 ? 6.141 1.288 -25.668 1.00 77.06 79 TRP A O 1
ATOM 649 N N . GLU A 1 80 ? 8.023 0.107 -25.997 1.00 77.06 80 GLU A N 1
ATOM 650 C CA . GLU A 1 80 ? 7.400 -1.174 -25.640 1.00 77.06 80 GLU A CA 1
ATOM 651 C C . GLU A 1 80 ? 7.296 -1.274 -24.115 1.00 77.06 80 GLU A C 1
ATOM 653 O O . GLU A 1 80 ? 8.179 -0.797 -23.398 1.00 77.0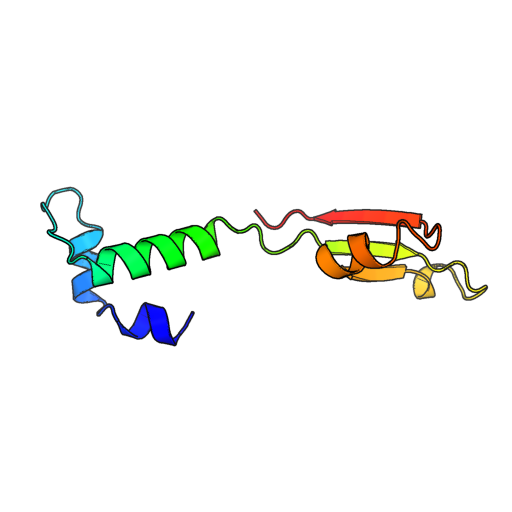6 80 GLU A O 1
ATOM 658 N N . PHE A 1 81 ? 6.236 -1.900 -23.603 1.00 76.31 81 PHE A N 1
ATOM 659 C CA . PHE A 1 81 ? 6.052 -2.048 -22.164 1.00 76.31 81 PHE A CA 1
ATOM 660 C C . PHE A 1 81 ? 5.434 -3.384 -21.769 1.00 76.31 81 PHE A C 1
ATOM 662 O O . PHE A 1 81 ? 4.755 -4.041 -22.559 1.00 76.31 81 PHE A O 1
ATOM 669 N N . ARG A 1 82 ? 5.646 -3.766 -20.508 1.00 77.31 82 ARG A N 1
ATOM 670 C CA . ARG A 1 82 ? 4.953 -4.879 -19.855 1.00 77.31 82 ARG A CA 1
ATOM 671 C C . ARG A 1 82 ? 4.642 -4.563 -18.399 1.00 77.31 82 ARG A C 1
ATOM 673 O O . ARG A 1 82 ? 5.404 -3.872 -17.727 1.00 77.31 82 ARG A O 1
ATOM 680 N N . THR A 1 83 ? 3.541 -5.111 -17.903 1.00 69.44 83 THR A N 1
ATOM 681 C CA . THR A 1 83 ? 3.207 -5.082 -16.476 1.00 69.44 83 THR A CA 1
ATOM 682 C C . THR A 1 83 ? 3.985 -6.185 -15.769 1.00 69.44 83 THR A C 1
ATOM 684 O O . THR A 1 83 ? 3.895 -7.344 -16.171 1.00 69.44 83 THR A O 1
ATOM 687 N N . LEU A 1 84 ? 4.759 -5.834 -14.739 1.00 63.12 84 LEU A N 1
ATOM 688 C CA . LEU A 1 84 ? 5.499 -6.820 -13.950 1.00 63.12 84 LEU A CA 1
ATOM 689 C C . LEU A 1 84 ? 4.597 -7.446 -12.887 1.00 63.12 84 LEU A C 1
ATOM 691 O O . LEU A 1 84 ? 4.364 -8.649 -12.942 1.00 63.12 84 LEU A O 1
ATOM 695 N N . TYR A 1 85 ? 4.048 -6.642 -11.967 1.00 62.69 85 TYR A N 1
ATOM 696 C CA . TYR A 1 85 ? 3.150 -7.112 -10.906 1.00 62.69 85 TYR A CA 1
ATOM 697 C C . TYR A 1 85 ? 2.189 -6.003 -10.455 1.00 62.69 85 TYR A C 1
ATOM 699 O O . TYR A 1 85 ? 2.523 -4.818 -10.492 1.00 62.69 85 TYR A O 1
ATOM 707 N N . VAL A 1 86 ? 1.001 -6.407 -10.003 1.00 54.12 86 VAL A N 1
ATOM 708 C CA . VA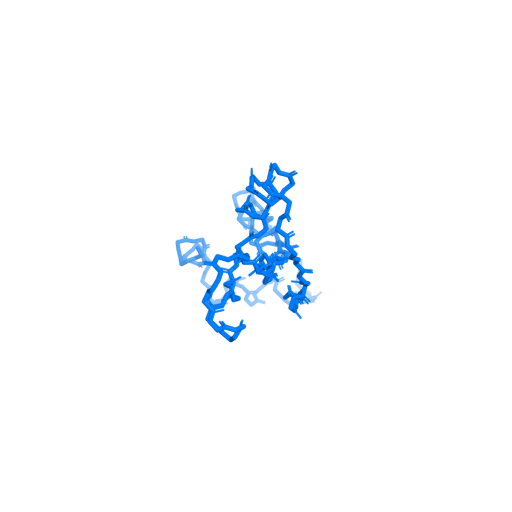L A 1 86 ? 0.091 -5.569 -9.212 1.00 54.12 86 VAL A CA 1
ATOM 709 C C . VAL A 1 86 ? 0.385 -5.909 -7.759 1.00 54.12 86 VAL A C 1
ATOM 711 O O . VAL A 1 86 ? 0.198 -7.061 -7.367 1.00 54.12 86 VAL A O 1
ATOM 714 N N . LEU A 1 87 ? 0.901 -4.963 -6.976 1.00 50.78 87 LEU A N 1
ATOM 715 C CA . LEU A 1 87 ? 1.089 -5.197 -5.547 1.00 50.78 87 LEU A CA 1
ATOM 716 C C . LEU A 1 87 ? -0.292 -5.109 -4.880 1.00 50.78 87 LEU A C 1
ATOM 718 O O . LEU A 1 87 ? -0.810 -4.019 -4.635 1.00 50.78 87 LEU A O 1
ATOM 722 N N . SER A 1 88 ? -0.907 -6.280 -4.702 1.00 48.38 88 SER A N 1
ATOM 723 C CA . SER A 1 88 ? -2.149 -6.500 -3.952 1.00 48.38 88 SER A CA 1
ATOM 724 C C . SER A 1 88 ? -1.904 -6.530 -2.452 1.00 48.38 88 SER A C 1
ATOM 726 O O . SER A 1 88 ? -0.943 -7.238 -2.064 1.00 48.38 88 SER A O 1
#

Secondary structure (DSSP, 8-state):
-HHHHTTS-HHHHHHHH-TTS--PPPHHHHHHHHHHHHHHHS-EEEEEEEE--SSS-GGGSEEEE-HHHHHHHHHHHT-EEEEEEEE-

Sequence (88 aa):
MKKLIEMFTRERLMQMADENTICKLSLEERVVLARLALMVNEPSGVIYQIRQNNGSPEWEQWSEVSAEEFYADVESKGWEFRTLYVLS